Protein AF-A0A8J2TBR9-F1 (afdb_monomer_lite)

Foldseek 3Di:
DPPPDDDVNVVVVCVVPVCVPQVDPDPVSVVVVVVVVVVVCVVVVNDHDPVRVVVD

Radius of gyration: 11.7 Å; chains: 1; bounding box: 24×19×30 Å

Sequence (56 aa):
MDKKGGLFEILGKIKAKPGLYLGYPSVCDLFVFLVGYKTARRELGIEPTEAEIRFY

Structure (mmCIF, N/CA/C/O backbone):
data_AF-A0A8J2TBR9-F1
#
_entry.id   AF-A0A8J2TBR9-F1
#
loop_
_atom_site.group_PDB
_atom_site.id
_atom_site.type_symbol
_atom_site.label_atom_id
_atom_site.label_alt_id
_atom_site.label_comp_id
_atom_site.label_asym_id
_atom_site.label_entity_id
_atom_site.label_seq_id
_atom_site.pdbx_PDB_ins_code
_atom_site.Cartn_x
_atom_site.Cartn_y
_atom_site.Cartn_z
_atom_site.occupancy
_atom_site.B_iso_or_equiv
_atom_site.auth_seq_id
_atom_site.auth_comp_id
_atom_site.auth_asym_id
_atom_site.auth_atom_id
_atom_site.pdbx_PDB_model_num
ATOM 1 N N . MET A 1 1 ? -7.524 -9.275 18.358 1.00 39.44 1 MET A N 1
ATOM 2 C CA . MET A 1 1 ? -7.785 -9.885 17.037 1.00 39.44 1 MET A CA 1
ATOM 3 C C . MET A 1 1 ? -6.779 -9.309 16.068 1.00 39.44 1 MET A C 1
ATOM 5 O O . MET A 1 1 ? -6.859 -8.117 15.793 1.00 39.44 1 MET A O 1
ATOM 9 N N . ASP A 1 2 ? -5.828 -10.119 15.606 1.00 45.41 2 ASP A N 1
ATOM 10 C CA . ASP A 1 2 ? -4.933 -9.734 14.515 1.00 45.41 2 ASP A CA 1
ATOM 11 C C . ASP A 1 2 ? -5.778 -9.434 13.275 1.00 45.41 2 ASP A C 1
ATOM 13 O O . ASP A 1 2 ? -6.328 -10.339 12.641 1.00 45.41 2 ASP A O 1
ATOM 17 N N . LYS A 1 3 ? -5.953 -8.151 12.953 1.00 50.66 3 LYS A N 1
ATOM 18 C CA . LYS A 1 3 ? -6.539 -7.761 11.673 1.00 50.66 3 LYS A CA 1
ATOM 19 C C . LYS A 1 3 ? -5.517 -8.126 10.598 1.00 50.66 3 LYS A C 1
ATOM 21 O O . LYS A 1 3 ? -4.506 -7.451 10.457 1.00 50.66 3 LYS A O 1
ATOM 26 N N . LYS A 1 4 ? -5.773 -9.208 9.856 1.00 53.59 4 LYS A N 1
ATOM 27 C CA . LYS A 1 4 ? -5.156 -9.416 8.539 1.00 53.59 4 LYS A CA 1
ATOM 28 C C . LYS A 1 4 ? -5.638 -8.268 7.644 1.00 53.59 4 LYS A C 1
ATOM 30 O O . LYS A 1 4 ? -6.840 -8.143 7.418 1.00 53.59 4 LYS A O 1
ATOM 35 N N . GLY A 1 5 ? -4.725 -7.412 7.205 1.00 73.12 5 GLY A N 1
ATOM 36 C CA . GLY A 1 5 ? -4.978 -6.173 6.470 1.00 73.12 5 GLY A CA 1
ATOM 37 C C . GLY A 1 5 ? -4.351 -4.943 7.139 1.00 73.12 5 GLY A C 1
ATOM 38 O O . GLY A 1 5 ? -4.371 -4.801 8.357 1.00 73.12 5 GLY A O 1
ATOM 39 N N . GLY A 1 6 ? -3.805 -4.023 6.337 1.00 89.00 6 GLY A N 1
ATOM 40 C CA . GLY A 1 6 ? -3.231 -2.764 6.826 1.00 89.00 6 GLY A CA 1
ATOM 41 C C . GLY A 1 6 ? -2.091 -2.239 5.955 1.00 89.00 6 GLY A C 1
ATOM 42 O O . GLY A 1 6 ? -1.664 -2.907 5.008 1.00 89.00 6 GLY A O 1
ATOM 43 N N . LEU A 1 7 ? -1.584 -1.051 6.288 1.00 94.88 7 LEU A N 1
ATOM 44 C CA . LEU A 1 7 ? -0.521 -0.379 5.540 1.00 94.88 7 LEU A CA 1
ATOM 45 C C . LEU A 1 7 ? 0.764 -1.213 5.484 1.00 94.88 7 LEU A C 1
ATOM 47 O O . LEU A 1 7 ? 1.317 -1.444 4.414 1.00 94.88 7 LEU A O 1
ATOM 51 N N . PHE A 1 8 ? 1.231 -1.716 6.626 1.00 95.12 8 PHE A N 1
ATOM 52 C CA . PHE A 1 8 ? 2.491 -2.464 6.684 1.00 95.12 8 PHE A CA 1
ATOM 53 C C . PHE A 1 8 ? 2.419 -3.802 5.945 1.00 95.12 8 PHE A C 1
ATOM 55 O O . PHE A 1 8 ? 3.404 -4.229 5.345 1.00 95.12 8 PHE A O 1
ATOM 62 N N . GLU A 1 9 ? 1.248 -4.443 5.921 1.00 94.75 9 GLU A N 1
ATOM 63 C CA . GLU A 1 9 ? 1.061 -5.673 5.156 1.00 94.75 9 GLU A CA 1
ATOM 64 C C . GLU A 1 9 ? 1.135 -5.403 3.649 1.00 94.75 9 GLU A C 1
ATOM 66 O O . GLU A 1 9 ? 1.838 -6.117 2.927 1.00 94.75 9 GLU A O 1
ATOM 71 N N . ILE A 1 10 ? 0.449 -4.360 3.162 1.00 95.75 10 ILE A N 1
ATOM 72 C CA . ILE A 1 10 ? 0.498 -4.028 1.736 1.00 95.75 10 ILE A CA 1
ATOM 73 C C . ILE A 1 10 ? 1.885 -3.519 1.328 1.00 95.75 10 ILE A C 1
ATOM 75 O O . ILE A 1 10 ? 2.377 -3.905 0.272 1.00 95.75 10 ILE A O 1
ATOM 79 N N . LEU A 1 11 ? 2.579 -2.774 2.193 1.00 96.62 11 LEU A N 1
ATOM 80 C CA . LEU A 1 11 ? 3.975 -2.385 1.977 1.00 96.62 11 LEU A CA 1
ATOM 81 C C . LEU A 1 11 ? 4.909 -3.598 1.904 1.00 96.62 11 LEU A C 1
ATOM 83 O O . LEU A 1 11 ? 5.787 -3.641 1.042 1.00 96.62 11 LEU A O 1
ATOM 87 N N . GLY A 1 12 ? 4.699 -4.616 2.743 1.00 96.88 12 GLY A N 1
ATOM 88 C CA . GLY A 1 12 ? 5.429 -5.882 2.652 1.00 96.88 12 GLY A CA 1
ATOM 89 C C . GLY A 1 12 ? 5.204 -6.590 1.312 1.00 96.88 12 GLY A C 1
ATOM 90 O O . GLY A 1 12 ? 6.156 -7.054 0.680 1.00 96.88 12 GLY A O 1
ATOM 91 N N . LYS A 1 13 ? 3.954 -6.612 0.835 1.00 97.38 13 LYS A N 1
ATOM 92 C CA . LYS A 1 13 ? 3.587 -7.179 -0.472 1.00 97.38 13 LYS A CA 1
ATOM 93 C C . LYS A 1 13 ? 4.196 -6.397 -1.643 1.00 97.38 13 LYS A C 1
ATOM 95 O O . LYS A 1 13 ? 4.742 -7.022 -2.554 1.00 97.38 13 LYS A O 1
ATOM 100 N N . ILE A 1 14 ? 4.166 -5.064 -1.592 1.00 97.75 14 ILE A N 1
ATOM 101 C CA . ILE A 1 14 ? 4.793 -4.183 -2.590 1.00 97.75 14 ILE A CA 1
ATOM 102 C C . ILE A 1 14 ? 6.304 -4.407 -2.619 1.00 97.75 14 ILE A C 1
ATOM 104 O O . ILE A 1 14 ? 6.862 -4.600 -3.692 1.00 97.75 14 ILE A O 1
ATOM 108 N N . LYS A 1 15 ? 6.965 -4.464 -1.456 1.00 97.00 15 LYS A N 1
ATOM 109 C CA . LYS A 1 15 ? 8.410 -4.725 -1.368 1.00 97.00 15 LYS A CA 1
ATOM 110 C C . LYS A 1 15 ? 8.793 -6.063 -2.006 1.00 97.00 15 LYS A C 1
ATOM 112 O O . LYS A 1 15 ? 9.811 -6.142 -2.683 1.00 97.00 15 LYS A O 1
ATOM 117 N N . ALA A 1 16 ? 7.989 -7.105 -1.794 1.00 98.00 16 ALA A N 1
ATOM 118 C CA . ALA A 1 16 ? 8.252 -8.429 -2.349 1.00 98.00 16 ALA A CA 1
ATOM 119 C C . ALA A 1 16 ? 7.980 -8.519 -3.862 1.00 98.00 16 ALA A C 1
ATOM 121 O O . ALA A 1 16 ? 8.645 -9.288 -4.554 1.00 98.00 16 ALA A O 1
ATOM 122 N N . LYS A 1 17 ? 6.979 -7.789 -4.375 1.00 97.56 17 LYS A N 1
ATOM 123 C CA . LYS A 1 17 ? 6.520 -7.886 -5.773 1.00 97.56 17 LYS A CA 1
ATOM 124 C C . LYS A 1 17 ? 6.131 -6.514 -6.347 1.00 97.56 17 LYS A C 1
ATOM 126 O O . LYS A 1 17 ? 4.974 -6.330 -6.721 1.00 97.56 17 LYS A O 1
ATOM 131 N N . PRO A 1 18 ? 7.059 -5.552 -6.468 1.00 97.00 18 PRO A N 1
ATOM 132 C CA . PRO A 1 18 ? 6.720 -4.173 -6.828 1.00 97.00 18 PRO A CA 1
ATOM 133 C C . PRO A 1 18 ? 6.031 -4.059 -8.191 1.00 97.00 18 PRO A C 1
ATOM 135 O O . PRO A 1 18 ? 5.071 -3.314 -8.312 1.00 97.00 18 PRO A O 1
ATOM 138 N N . GLY A 1 19 ? 6.423 -4.862 -9.186 1.00 97.06 19 GLY A N 1
ATOM 139 C CA . GLY A 1 19 ? 5.774 -4.856 -10.504 1.00 97.06 19 GLY A CA 1
ATOM 140 C C . GLY A 1 19 ? 4.283 -5.220 -10.480 1.00 97.06 19 GLY A C 1
ATOM 141 O O . GLY A 1 19 ? 3.519 -4.697 -11.279 1.00 97.06 19 GLY A O 1
ATOM 142 N N . LEU A 1 20 ? 3.839 -6.054 -9.531 1.00 97.12 20 LEU A N 1
ATOM 143 C CA . LEU A 1 20 ? 2.425 -6.431 -9.406 1.00 97.12 20 LEU A CA 1
ATOM 144 C C . LEU A 1 20 ? 1.560 -5.287 -8.857 1.00 97.12 20 LEU A C 1
ATOM 146 O O . LEU A 1 20 ? 0.388 -5.192 -9.200 1.00 97.12 20 LEU A O 1
ATOM 150 N N . TYR A 1 21 ? 2.123 -4.450 -7.984 1.00 96.81 21 TYR A N 1
ATOM 151 C CA . TYR A 1 21 ? 1.370 -3.416 -7.269 1.00 96.81 21 TYR A CA 1
ATOM 152 C C . TYR A 1 21 ? 1.601 -2.005 -7.819 1.00 96.81 21 TYR A C 1
ATOM 154 O O . TYR A 1 21 ? 0.716 -1.166 -7.705 1.00 96.81 21 TYR A O 1
ATOM 162 N N . LEU A 1 22 ? 2.779 -1.747 -8.391 1.00 97.19 22 LEU A N 1
ATOM 163 C CA . LEU A 1 22 ? 3.217 -0.438 -8.887 1.00 97.19 22 LEU A 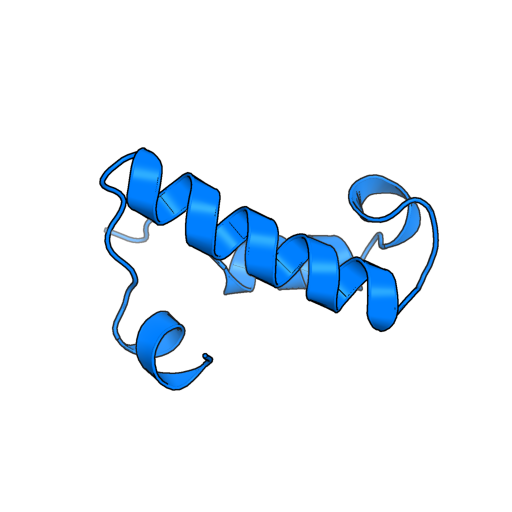CA 1
ATOM 164 C C . LEU A 1 22 ? 3.520 -0.437 -10.397 1.00 97.19 22 LEU A C 1
ATOM 166 O O . LEU A 1 22 ? 3.828 0.607 -10.953 1.00 97.19 22 LEU A O 1
ATOM 170 N N . GLY A 1 23 ? 3.505 -1.589 -11.075 1.00 95.06 23 GLY A N 1
ATOM 171 C CA . GLY A 1 23 ? 3.941 -1.717 -12.474 1.00 95.06 23 GLY A CA 1
ATOM 172 C C . GLY A 1 23 ? 5.464 -1.829 -12.634 1.00 95.06 23 GLY A C 1
ATOM 173 O O . GLY A 1 23 ? 5.933 -2.665 -13.404 1.00 95.06 23 GLY A O 1
ATOM 174 N N . TYR A 1 24 ? 6.252 -1.087 -11.844 1.00 94.38 24 TYR A N 1
ATOM 175 C CA . TYR A 1 24 ? 7.709 -1.254 -11.725 1.00 94.38 24 TYR A CA 1
ATOM 176 C C . TYR A 1 24 ? 8.244 -0.778 -10.351 1.00 94.38 24 TYR A C 1
ATOM 178 O O . TYR A 1 24 ? 7.524 -0.115 -9.605 1.00 94.38 24 TYR A O 1
ATOM 186 N N . PRO A 1 25 ? 9.489 -1.118 -9.955 1.00 97.00 25 PRO A N 1
ATOM 187 C CA . PRO A 1 25 ? 10.084 -0.635 -8.704 1.00 97.00 25 PRO A CA 1
ATOM 188 C C . PRO A 1 25 ? 10.367 0.880 -8.743 1.00 97.00 25 PRO A C 1
ATOM 190 O O . PRO A 1 25 ? 11.392 1.316 -9.264 1.00 97.00 25 PRO A O 1
ATOM 193 N N . SER A 1 26 ? 9.465 1.676 -8.165 1.00 96.62 26 SER A N 1
ATOM 194 C CA . SER A 1 26 ? 9.483 3.144 -8.212 1.00 96.62 26 SER A CA 1
ATOM 195 C C . SER A 1 26 ? 9.143 3.757 -6.861 1.00 96.62 26 SER A C 1
ATOM 197 O O . SER A 1 26 ? 8.103 3.453 -6.277 1.00 96.62 26 SER A O 1
ATOM 199 N N . VAL A 1 27 ? 9.991 4.661 -6.364 1.00 96.00 27 VAL A N 1
ATOM 200 C CA . VAL A 1 27 ? 9.692 5.417 -5.134 1.00 96.00 27 VAL A CA 1
ATOM 201 C C . VAL A 1 27 ? 8.589 6.447 -5.385 1.00 96.00 27 VAL A C 1
ATOM 203 O O . VAL A 1 27 ? 7.746 6.656 -4.516 1.00 96.00 27 VAL A O 1
ATOM 206 N N . CYS A 1 28 ? 8.549 7.044 -6.579 1.00 97.19 28 CYS A N 1
ATOM 207 C CA . CYS A 1 28 ? 7.499 7.986 -6.959 1.00 97.19 28 CYS A CA 1
ATOM 208 C C . CYS A 1 28 ? 6.129 7.298 -6.991 1.00 97.19 28 CYS A C 1
ATOM 210 O O . CYS A 1 28 ? 5.189 7.795 -6.374 1.00 97.19 28 CYS A O 1
ATOM 212 N N . ASP A 1 29 ? 6.024 6.123 -7.619 1.00 97.31 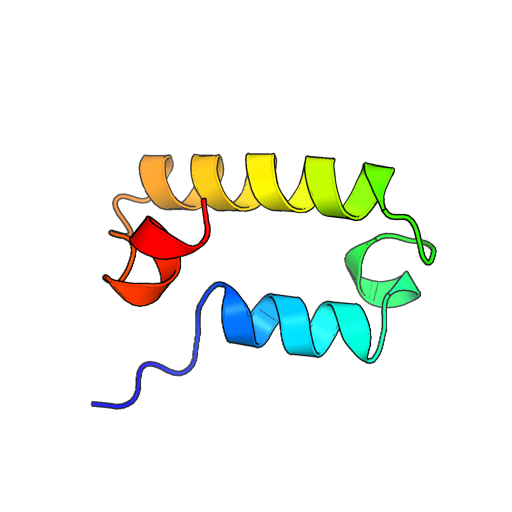29 ASP A N 1
ATOM 213 C CA . ASP A 1 29 ? 4.741 5.407 -7.678 1.00 97.31 29 ASP A CA 1
ATOM 214 C C . ASP A 1 29 ? 4.356 4.823 -6.320 1.00 97.31 29 ASP A C 1
ATOM 216 O O . ASP A 1 29 ? 3.175 4.790 -5.981 1.00 97.31 29 ASP A O 1
ATOM 220 N N . LEU A 1 30 ? 5.334 4.438 -5.492 1.00 97.94 30 LEU A N 1
ATOM 221 C CA . LEU A 1 30 ? 5.074 4.085 -4.097 1.00 97.94 30 LEU A CA 1
ATOM 222 C C . LEU A 1 30 ? 4.480 5.269 -3.320 1.00 97.94 30 LEU A C 1
ATOM 224 O O . LEU A 1 30 ? 3.538 5.081 -2.553 1.00 97.94 30 LEU A O 1
ATOM 228 N N . PHE A 1 31 ? 4.998 6.482 -3.512 1.00 97.25 31 PHE A N 1
ATOM 229 C CA . PHE A 1 31 ? 4.452 7.679 -2.873 1.00 97.25 31 PHE A CA 1
ATOM 230 C C . PHE A 1 31 ? 3.018 7.964 -3.340 1.00 97.25 31 PHE A C 1
ATOM 232 O O . PHE A 1 31 ? 2.134 8.172 -2.507 1.00 97.25 31 PHE A O 1
ATOM 239 N N . VAL A 1 32 ? 2.756 7.897 -4.649 1.00 97.19 32 VAL A N 1
ATOM 240 C CA . VAL A 1 32 ? 1.399 8.054 -5.205 1.00 97.19 32 VAL A CA 1
ATOM 241 C C . VAL A 1 32 ? 0.453 6.988 -4.645 1.00 97.19 32 VAL A C 1
ATOM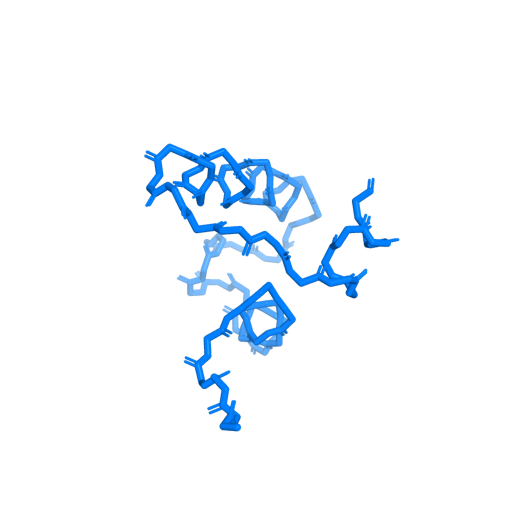 243 O O . VAL A 1 32 ? -0.651 7.313 -4.202 1.00 97.19 32 VAL A O 1
ATOM 246 N N . PHE A 1 33 ? 0.903 5.732 -4.580 1.00 97.12 33 PHE A N 1
ATOM 247 C CA . PHE A 1 33 ? 0.161 4.640 -3.956 1.00 97.12 33 PHE A CA 1
ATOM 248 C C . PHE A 1 33 ? -0.175 4.943 -2.490 1.00 97.12 33 PHE A C 1
ATOM 250 O O . PHE A 1 33 ? -1.320 4.767 -2.081 1.00 97.12 33 PHE A O 1
ATOM 257 N N . LEU A 1 34 ? 0.792 5.416 -1.695 1.00 97.06 34 LEU A N 1
ATOM 258 C CA . LEU A 1 34 ? 0.598 5.737 -0.276 1.00 97.06 34 LEU A CA 1
ATOM 259 C C . LEU A 1 34 ? -0.449 6.835 -0.068 1.00 97.06 34 LEU A C 1
ATOM 261 O O . LEU A 1 34 ? -1.314 6.702 0.803 1.00 97.06 34 LEU A O 1
ATOM 265 N N . VAL A 1 35 ? -0.402 7.892 -0.882 1.00 96.62 35 VAL A N 1
ATOM 266 C CA . VAL A 1 35 ? -1.403 8.968 -0.849 1.00 96.62 35 VAL A CA 1
ATOM 267 C C . VAL A 1 35 ? -2.787 8.412 -1.185 1.00 96.62 35 VAL A C 1
ATOM 269 O O . VAL A 1 35 ? -3.732 8.635 -0.427 1.00 96.62 35 VAL A O 1
ATOM 272 N N . GLY A 1 36 ? -2.908 7.636 -2.266 1.00 96.38 36 GLY A N 1
ATOM 273 C CA . GLY A 1 36 ? -4.173 7.012 -2.663 1.00 96.38 36 GLY A CA 1
ATOM 274 C C . GLY A 1 36 ? -4.722 6.052 -1.604 1.00 96.38 36 GLY A C 1
ATOM 275 O O . GLY A 1 36 ? -5.904 6.103 -1.273 1.00 96.38 36 GLY A O 1
ATOM 276 N N . TYR A 1 37 ? -3.858 5.230 -1.008 1.00 95.94 37 TYR A N 1
ATOM 277 C CA . TYR A 1 37 ? -4.216 4.287 0.049 1.00 95.94 37 TYR A CA 1
ATOM 278 C C . TYR A 1 37 ? -4.760 5.000 1.294 1.00 95.94 37 TYR A C 1
ATOM 280 O O . TYR A 1 37 ? -5.801 4.606 1.828 1.00 95.94 37 TYR A O 1
ATOM 288 N N . LYS A 1 38 ? -4.090 6.073 1.740 1.00 94.69 38 LYS A N 1
ATOM 289 C CA . LYS A 1 38 ? -4.543 6.905 2.866 1.00 94.69 38 LYS A CA 1
ATOM 290 C C . LYS A 1 38 ? -5.906 7.535 2.5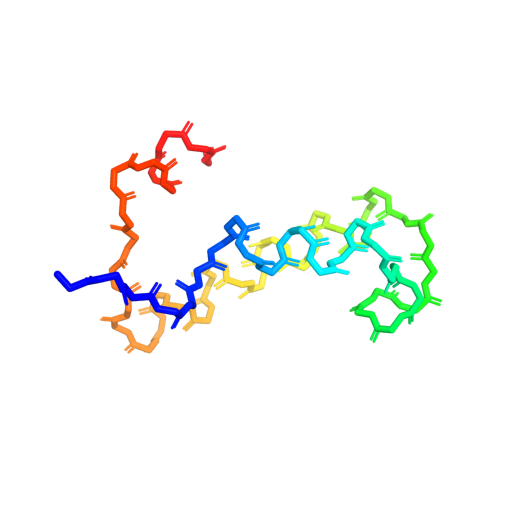78 1.00 94.69 38 LYS A C 1
ATOM 292 O O . LYS A 1 38 ? -6.797 7.469 3.426 1.00 94.69 38 LYS A O 1
ATOM 297 N N . THR A 1 39 ? -6.068 8.120 1.393 1.00 96.25 39 THR A N 1
ATOM 298 C CA . THR A 1 39 ? -7.313 8.779 0.975 1.00 96.25 39 THR A CA 1
ATOM 299 C C . THR A 1 39 ? -8.469 7.787 0.903 1.00 96.25 39 THR A C 1
ATOM 301 O O . THR A 1 39 ? -9.480 7.997 1.567 1.00 96.25 39 THR A O 1
ATOM 304 N N . ALA A 1 40 ? -8.295 6.661 0.206 1.00 96.38 40 ALA A N 1
ATOM 305 C CA . ALA A 1 40 ? -9.334 5.644 0.065 1.00 96.38 40 ALA A CA 1
ATOM 306 C C . ALA A 1 40 ? -9.778 5.080 1.423 1.00 96.38 40 ALA A C 1
ATOM 308 O O . ALA A 1 40 ? -10.969 4.906 1.669 1.00 96.38 40 ALA A O 1
ATOM 309 N N . ARG A 1 41 ? -8.840 4.831 2.349 1.00 94.81 41 ARG A N 1
ATOM 310 C CA . ARG A 1 41 ? -9.196 4.369 3.700 1.00 94.81 41 ARG A CA 1
ATOM 311 C C . ARG A 1 41 ? -10.014 5.391 4.473 1.00 94.81 41 ARG A C 1
ATOM 313 O O . ARG A 1 41 ? -10.983 5.001 5.117 1.00 94.81 41 ARG A O 1
ATOM 320 N N . ARG A 1 42 ? -9.655 6.674 4.384 1.00 93.69 42 ARG A N 1
ATOM 321 C CA . ARG A 1 42 ? -10.425 7.758 5.004 1.00 93.69 42 ARG A CA 1
ATOM 322 C C . ARG A 1 42 ? -11.842 7.832 4.433 1.00 93.69 42 ARG A C 1
ATOM 324 O O . ARG A 1 42 ? -12.789 7.936 5.203 1.00 93.69 42 ARG A O 1
ATOM 331 N N . GLU A 1 43 ? -11.992 7.749 3.114 1.00 97.69 43 GLU A N 1
ATOM 332 C CA . GLU A 1 43 ? -13.305 7.772 2.448 1.00 97.69 43 GLU A CA 1
ATOM 333 C C . GLU A 1 43 ? -14.177 6.563 2.813 1.00 97.69 43 GLU A C 1
ATOM 335 O O . GLU A 1 43 ? -15.394 6.6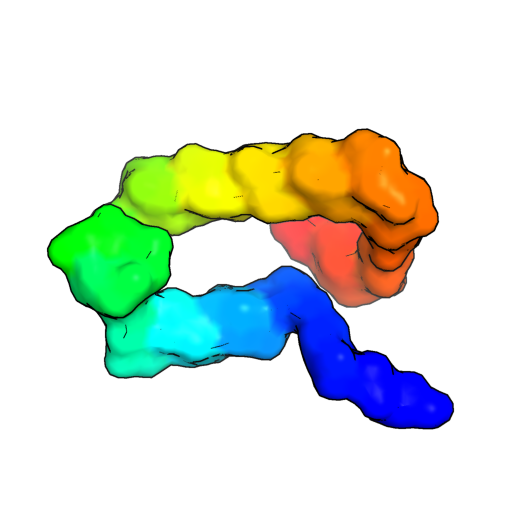85 2.916 1.00 97.69 43 GLU A O 1
ATOM 340 N N . LEU A 1 44 ? -13.558 5.411 3.080 1.00 96.25 44 LEU A N 1
ATOM 341 C CA . LEU A 1 44 ? -14.235 4.194 3.534 1.00 96.25 44 LEU A CA 1
ATOM 342 C C . LEU A 1 44 ? -14.491 4.151 5.054 1.00 96.25 44 LEU A C 1
ATOM 344 O O . LEU A 1 44 ? -14.983 3.139 5.552 1.00 96.25 44 LEU A O 1
ATOM 348 N N . GLY A 1 45 ? -14.138 5.199 5.809 1.00 95.81 45 GLY A N 1
ATOM 349 C CA . GLY A 1 45 ? -14.279 5.224 7.272 1.00 95.81 45 GLY A CA 1
ATOM 350 C C . GLY A 1 45 ? -13.379 4.216 8.000 1.00 95.81 45 GLY A C 1
ATOM 351 O O . GLY A 1 45 ? -13.692 3.773 9.105 1.00 95.81 45 GLY A O 1
ATOM 352 N N . ILE A 1 46 ? -12.275 3.799 7.372 1.00 94.38 46 ILE A N 1
ATOM 353 C CA . ILE A 1 46 ? -11.317 2.856 7.949 1.00 94.38 46 ILE A CA 1
ATOM 354 C C . ILE A 1 46 ? -10.240 3.643 8.691 1.00 94.38 46 ILE A C 1
ATOM 356 O O . ILE A 1 46 ? -9.257 4.091 8.093 1.00 94.38 46 ILE A O 1
ATOM 360 N N . GLU A 1 47 ? -10.390 3.731 10.008 1.00 91.81 47 GLU A N 1
ATOM 361 C CA . GLU A 1 47 ? -9.433 4.420 10.870 1.00 91.81 47 GLU A CA 1
ATOM 362 C C . GLU A 1 47 ? -8.017 3.810 10.794 1.00 91.81 47 GLU A C 1
ATOM 364 O O . GLU A 1 47 ? -7.859 2.582 10.672 1.00 91.81 47 GLU A O 1
ATOM 369 N N . PRO A 1 48 ? -6.964 4.646 10.839 1.00 90.75 48 PRO A N 1
ATOM 370 C CA . PRO A 1 48 ? -5.594 4.177 10.950 1.00 90.75 48 PRO A CA 1
ATOM 371 C C . PRO A 1 48 ? -5.306 3.651 12.362 1.00 90.75 48 PRO A C 1
ATOM 373 O O . PRO A 1 48 ? -5.857 4.111 13.359 1.00 90.75 48 PRO A O 1
ATOM 376 N N . THR A 1 49 ? -4.401 2.684 12.459 1.00 91.88 49 THR A N 1
ATOM 377 C CA . THR A 1 49 ? -3.813 2.279 13.744 1.00 91.88 49 THR A CA 1
ATOM 378 C C . THR A 1 49 ? -2.798 3.316 14.233 1.00 91.88 49 THR A C 1
ATOM 380 O O . THR A 1 49 ? -2.225 4.049 13.434 1.00 91.88 49 THR A O 1
ATOM 383 N N . GLU A 1 50 ? -2.463 3.309 15.524 1.00 92.50 50 GLU A N 1
ATOM 384 C CA . GLU A 1 50 ? -1.402 4.161 16.096 1.00 92.50 50 GLU A CA 1
ATOM 385 C C . GLU A 1 50 ? -0.057 4.068 15.356 1.00 92.50 50 GLU A C 1
ATOM 387 O O . GLU A 1 50 ? 0.668 5.051 15.214 1.00 92.50 50 GLU A O 1
ATOM 392 N N . ALA A 1 51 ? 0.295 2.877 14.868 1.00 91.38 51 ALA A N 1
ATOM 393 C CA . ALA A 1 51 ? 1.509 2.686 14.084 1.00 91.38 51 ALA A CA 1
ATOM 394 C C . ALA A 1 51 ? 1.400 3.324 12.689 1.00 91.38 51 ALA A C 1
ATOM 396 O O . ALA A 1 51 ? 2.376 3.884 12.201 1.00 91.38 51 ALA A O 1
ATOM 397 N N . GLU A 1 52 ? 0.220 3.267 12.066 1.00 92.25 52 GLU A N 1
ATOM 398 C CA . GLU A 1 52 ? -0.055 3.937 10.790 1.00 92.25 52 GLU A CA 1
ATOM 399 C C . GLU A 1 52 ? -0.081 5.464 10.957 1.00 92.25 52 GLU A C 1
ATOM 401 O O . GLU A 1 52 ? 0.433 6.165 10.093 1.00 92.25 52 GLU A O 1
ATOM 406 N N . ILE A 1 53 ? -0.598 5.984 12.077 1.00 92.62 53 ILE A N 1
ATOM 407 C CA . ILE A 1 53 ? -0.570 7.421 12.400 1.00 92.62 53 ILE A CA 1
ATOM 408 C C . ILE A 1 53 ? 0.872 7.924 12.517 1.00 92.62 53 ILE A C 1
ATOM 410 O O . ILE A 1 53 ? 1.187 8.964 11.957 1.00 92.62 53 ILE A O 1
ATOM 414 N N . ARG A 1 54 ? 1.754 7.179 13.197 1.00 93.69 54 ARG A N 1
ATOM 415 C CA . ARG A 1 54 ? 3.180 7.538 13.336 1.00 93.69 54 ARG A CA 1
ATOM 416 C C . ARG A 1 54 ? 3.995 7.404 12.049 1.00 93.69 54 ARG A C 1
ATOM 418 O O . ARG A 1 54 ? 5.113 7.904 11.999 1.00 93.69 54 ARG A O 1
ATOM 425 N N . PHE A 1 55 ? 3.499 6.650 11.072 1.00 91.19 55 PHE A N 1
ATOM 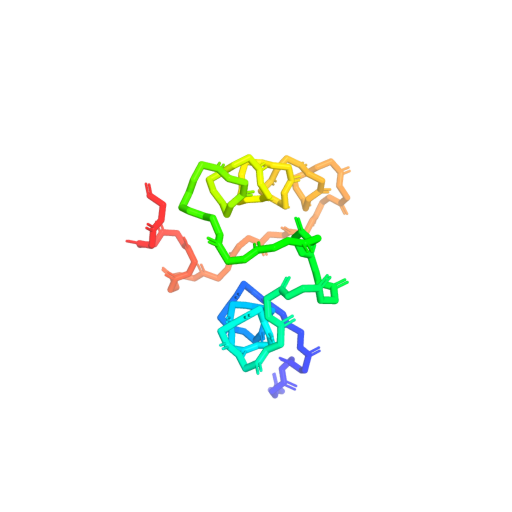426 C CA . PHE A 1 55 ? 4.207 6.413 9.817 1.00 91.19 55 PHE A CA 1
ATOM 427 C C . PHE A 1 55 ? 4.058 7.575 8.828 1.00 91.19 55 PHE A C 1
ATOM 429 O O . PHE A 1 55 ? 4.995 7.846 8.079 1.00 91.19 55 PHE A O 1
ATOM 436 N N . TYR A 1 56 ? 2.880 8.204 8.793 1.00 83.62 56 TYR A N 1
ATOM 437 C CA . TYR A 1 56 ? 2.598 9.361 7.937 1.00 83.62 56 TYR A CA 1
ATOM 438 C C . TYR A 1 56 ? 3.171 10.655 8.509 1.00 83.62 56 TYR A C 1
ATOM 440 O O . TYR A 1 56 ? 3.463 11.537 7.671 1.00 83.62 56 TYR A O 1
#

pLDDT: mean 91.41, std 12.93, range [39.44, 98.0]

Secondary structure (DSSP, 8-state):
---S-SHHHHHHHHHH-HHHHHSS--HHHHHHHHHHHHHHHHHTT-PPPHHHHHH-